Protein AF-A0A2G5RE80-F1 (afdb_monomer)

Structure (mmCIF, N/CA/C/O backbone):
data_AF-A0A2G5RE80-F1
#
_entry.id   AF-A0A2G5RE80-F1
#
loop_
_atom_site.group_PDB
_atom_site.id
_atom_site.type_symbol
_atom_site.label_atom_id
_atom_site.label_alt_id
_atom_site.label_comp_id
_atom_site.label_asym_id
_atom_site.label_entity_id
_atom_site.label_seq_id
_atom_site.pdbx_PDB_ins_code
_atom_site.Cartn_x
_atom_site.Cartn_y
_atom_site.Cartn_z
_atom_site.occupancy
_atom_site.B_iso_or_equiv
_atom_site.auth_seq_id
_atom_site.auth_comp_id
_atom_site.auth_asym_id
_atom_site.auth_atom_id
_atom_site.pdbx_PDB_model_num
ATOM 1 N N . MET A 1 1 ? 31.942 -11.772 31.896 1.00 40.88 1 MET A N 1
ATOM 2 C CA . MET A 1 1 ? 31.565 -10.792 30.851 1.00 40.88 1 MET A CA 1
ATOM 3 C C . MET A 1 1 ? 30.180 -11.146 30.326 1.00 40.88 1 MET A C 1
ATOM 5 O O . MET A 1 1 ? 30.061 -12.122 29.598 1.00 40.88 1 MET A O 1
ATOM 9 N N . LEU A 1 2 ? 29.129 -10.418 30.718 1.00 42.09 2 LEU A N 1
ATOM 10 C CA . LEU A 1 2 ? 27.809 -10.586 30.101 1.00 42.09 2 LEU A CA 1
ATOM 11 C C . LEU A 1 2 ? 27.780 -9.813 28.778 1.00 42.09 2 LEU A C 1
ATOM 13 O O . LEU A 1 2 ? 27.927 -8.591 28.770 1.00 42.09 2 LEU A O 1
ATOM 17 N N . LYS A 1 3 ? 27.596 -10.525 27.661 1.00 44.00 3 LYS A N 1
ATOM 18 C CA . LYS A 1 3 ? 27.291 -9.913 26.366 1.00 44.00 3 LYS A CA 1
ATOM 19 C C . LYS A 1 3 ? 25.875 -9.350 26.448 1.00 44.00 3 LYS A C 1
ATOM 21 O O . LYS A 1 3 ? 24.900 -10.093 26.441 1.00 44.00 3 LYS A O 1
ATOM 26 N N . LYS A 1 4 ? 25.776 -8.031 26.584 1.00 46.28 4 LYS A N 1
ATOM 27 C CA . LYS A 1 4 ? 24.521 -7.291 26.493 1.00 46.28 4 LYS A CA 1
ATOM 28 C C . LYS A 1 4 ? 24.084 -7.372 25.029 1.00 46.28 4 LYS A C 1
ATOM 30 O O . LYS A 1 4 ? 24.586 -6.618 24.200 1.00 46.28 4 LYS A O 1
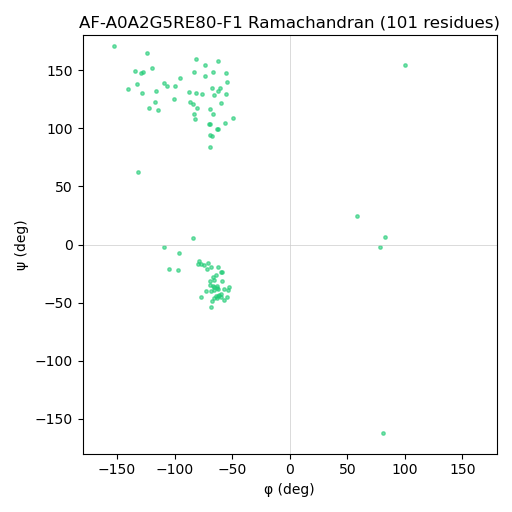ATOM 35 N N . THR A 1 5 ? 23.233 -8.337 24.688 1.00 49.66 5 THR A N 1
ATOM 36 C CA . THR A 1 5 ? 22.581 -8.369 23.377 1.00 49.66 5 THR A CA 1
ATOM 37 C C . THR A 1 5 ? 21.712 -7.125 23.308 1.00 49.66 5 THR A C 1
ATOM 39 O O . THR A 1 5 ? 20.638 -7.071 23.905 1.00 49.66 5 THR A O 1
ATOM 42 N N . ILE A 1 6 ? 22.213 -6.087 22.641 1.00 52.56 6 ILE A N 1
ATOM 43 C CA . ILE A 1 6 ? 21.379 -4.980 22.205 1.00 52.56 6 ILE A CA 1
ATOM 44 C C . ILE A 1 6 ? 20.477 -5.602 21.148 1.00 52.56 6 ILE A C 1
ATOM 46 O O . ILE A 1 6 ? 20.862 -5.750 19.992 1.00 52.56 6 ILE A O 1
ATOM 50 N N . VAL A 1 7 ? 19.297 -6.055 21.568 1.00 48.34 7 VAL A N 1
ATOM 51 C CA . VAL A 1 7 ? 18.196 -6.272 20.638 1.00 48.34 7 VAL A CA 1
ATOM 52 C C . VAL A 1 7 ? 17.797 -4.872 20.202 1.00 48.34 7 VAL A C 1
ATOM 54 O O . VAL A 1 7 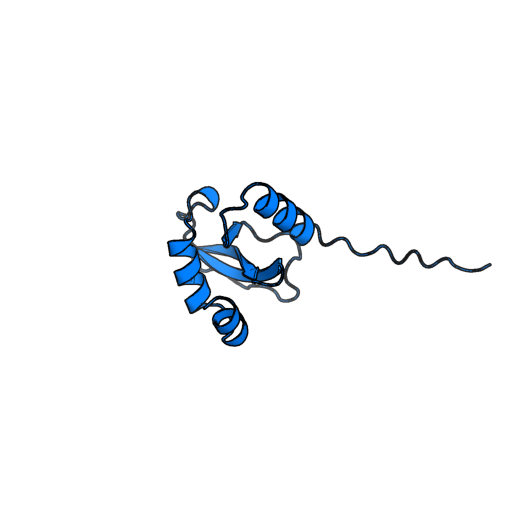? 16.940 -4.231 20.808 1.00 48.34 7 VAL A O 1
ATOM 57 N N . SER A 1 8 ? 18.514 -4.347 19.211 1.00 44.66 8 SER A N 1
ATOM 58 C CA . SER A 1 8 ? 18.093 -3.178 18.464 1.00 44.66 8 SER A CA 1
ATOM 59 C C . SER A 1 8 ? 16.727 -3.550 17.917 1.00 44.66 8 SER A C 1
ATOM 61 O O . SER A 1 8 ? 16.628 -4.403 17.036 1.00 44.66 8 SER A O 1
ATOM 63 N N . LYS A 1 9 ? 15.664 -3.006 18.517 1.00 51.00 9 LYS A N 1
ATOM 64 C CA . LYS A 1 9 ? 14.312 -3.080 17.970 1.00 51.00 9 LYS A CA 1
ATOM 65 C C . LYS A 1 9 ? 14.466 -2.641 16.519 1.00 51.00 9 LYS A C 1
ATOM 67 O O . LYS A 1 9 ? 14.848 -1.498 16.291 1.00 51.00 9 LYS A O 1
ATOM 72 N N . VAL A 1 10 ? 14.336 -3.568 15.570 1.00 55.97 10 VAL A N 1
ATOM 73 C CA . VAL A 1 10 ? 14.466 -3.249 14.149 1.00 55.97 10 VAL A CA 1
ATOM 74 C C . VAL A 1 10 ? 13.334 -2.277 13.868 1.00 55.97 10 VAL A C 1
ATOM 76 O O . VAL A 1 10 ? 12.169 -2.664 13.818 1.00 55.97 10 VAL A O 1
ATOM 79 N N . THR A 1 11 ? 13.659 -0.991 13.849 1.00 66.75 11 THR A N 1
ATOM 80 C CA . THR A 1 11 ? 12.704 0.060 13.539 1.00 66.75 11 THR A CA 1
ATOM 81 C C . THR A 1 11 ? 12.337 -0.151 12.082 1.00 66.75 11 THR A C 1
ATOM 83 O O . THR A 1 11 ? 13.210 -0.018 11.234 1.00 66.75 11 THR A O 1
ATOM 86 N N . ASP A 1 12 ? 11.094 -0.540 11.792 1.00 85.31 12 ASP A N 1
ATOM 87 C CA . ASP A 1 12 ? 10.564 -0.546 10.426 1.00 85.31 12 ASP A CA 1
ATOM 88 C C . ASP A 1 12 ? 10.404 0.927 9.998 1.00 85.31 12 ASP A C 1
ATOM 90 O O . ASP A 1 12 ? 9.475 1.598 10.467 1.00 85.31 12 ASP A O 1
ATOM 94 N N . PRO A 1 13 ? 11.305 1.473 9.156 1.00 88.50 13 PRO A N 1
ATOM 95 C CA . PRO A 1 13 ? 11.249 2.880 8.777 1.00 88.50 13 PRO A CA 1
ATOM 96 C C . PRO A 1 13 ? 9.998 3.186 7.945 1.00 88.50 13 PRO A C 1
ATOM 98 O O . PRO A 1 13 ? 9.475 4.297 8.020 1.00 88.50 13 PRO A O 1
ATOM 101 N N . ALA A 1 14 ? 9.463 2.204 7.210 1.00 92.31 14 ALA A N 1
ATOM 102 C CA . ALA A 1 14 ? 8.211 2.359 6.486 1.00 92.31 14 ALA A CA 1
ATOM 103 C C . ALA A 1 14 ? 7.024 2.450 7.460 1.00 92.31 14 ALA A C 1
ATOM 105 O O . ALA A 1 14 ? 6.101 3.225 7.227 1.00 92.31 14 ALA A O 1
ATOM 106 N N . ALA A 1 15 ? 7.045 1.735 8.594 1.00 92.44 15 ALA A N 1
ATOM 107 C CA . ALA A 1 15 ? 6.002 1.858 9.632 1.00 92.44 15 ALA A CA 1
ATOM 108 C C . ALA A 1 15 ? 5.985 3.222 10.288 1.00 92.44 15 ALA A C 1
ATOM 110 O O . ALA A 1 15 ? 4.908 3.752 10.571 1.00 92.44 15 ALA A O 1
ATOM 111 N N . GLU A 1 16 ? 7.161 3.778 10.523 1.00 92.94 16 GLU A N 1
ATOM 112 C CA . GLU A 1 16 ? 7.300 5.114 11.072 1.00 92.94 16 GLU A CA 1
ATOM 113 C C . GLU A 1 16 ? 6.816 6.166 10.066 1.00 92.94 16 GLU A C 1
ATOM 115 O O . GLU A 1 16 ? 5.945 6.973 10.387 1.00 92.94 16 GLU A O 1
ATOM 120 N N . ALA A 1 17 ? 7.271 6.078 8.812 1.00 93.94 17 ALA A N 1
ATOM 121 C CA . ALA A 1 17 ? 6.868 6.989 7.745 1.00 93.94 17 ALA A CA 1
ATOM 122 C C . ALA A 1 17 ? 5.367 6.915 7.424 1.00 93.94 17 ALA A C 1
ATOM 124 O O . ALA A 1 17 ? 4.742 7.936 7.139 1.00 93.94 17 ALA A O 1
ATOM 125 N N . ASP A 1 18 ? 4.767 5.724 7.460 1.00 95.44 18 ASP A N 1
ATOM 126 C CA . ASP A 1 18 ? 3.320 5.560 7.314 1.00 95.44 18 ASP A CA 1
ATOM 127 C C . ASP A 1 18 ? 2.576 6.175 8.497 1.00 95.44 18 ASP A C 1
ATOM 129 O O . ASP A 1 18 ? 1.501 6.733 8.310 1.00 95.44 18 ASP A O 1
ATOM 133 N N . ARG A 1 19 ? 3.134 6.095 9.713 1.00 94.94 19 ARG A N 1
ATOM 134 C CA . ARG A 1 19 ? 2.467 6.613 10.914 1.00 94.94 19 ARG A CA 1
ATOM 135 C C . ARG A 1 19 ? 2.416 8.129 10.846 1.00 94.94 19 ARG A C 1
ATOM 137 O O . ARG A 1 19 ? 1.331 8.695 10.885 1.00 94.94 19 ARG A O 1
ATOM 144 N N . ALA A 1 20 ? 3.580 8.744 10.650 1.00 95.44 20 ALA A N 1
ATOM 145 C CA . ALA A 1 20 ? 3.716 10.188 10.544 1.00 95.44 20 ALA A CA 1
ATOM 146 C C . ALA A 1 20 ? 2.845 10.766 9.416 1.00 95.44 20 ALA A C 1
ATOM 148 O O . ALA A 1 20 ? 2.244 11.824 9.576 1.00 95.44 20 ALA A O 1
ATOM 149 N N . TRP A 1 21 ? 2.729 10.061 8.283 1.00 95.50 21 TRP A N 1
ATOM 150 C CA . TRP A 1 21 ? 1.883 10.521 7.184 1.00 95.50 21 TRP A CA 1
ATOM 151 C C . TRP A 1 21 ? 0.394 10.527 7.553 1.00 95.50 21 TRP A C 1
ATOM 153 O O . TRP A 1 21 ? -0.264 11.532 7.306 1.00 95.50 21 TRP A O 1
ATOM 163 N N . PHE A 1 22 ? -0.137 9.463 8.169 1.00 94.88 22 PHE A N 1
ATOM 164 C CA . PHE A 1 22 ? -1.547 9.434 8.593 1.00 94.88 22 PHE A CA 1
ATOM 165 C C . PHE A 1 22 ? -1.835 10.386 9.760 1.00 94.88 22 PHE A C 1
ATOM 167 O O . PHE A 1 22 ? -2.921 10.950 9.818 1.00 94.88 22 PHE A O 1
ATOM 174 N N . GLU A 1 23 ? -0.873 10.621 10.655 1.00 94.81 23 GLU A N 1
ATOM 175 C CA . GLU A 1 23 ? -0.993 11.652 11.697 1.00 94.81 23 GLU A CA 1
ATOM 176 C C . GLU A 1 23 ? -1.126 13.060 11.089 1.00 94.81 23 GLU A C 1
ATOM 178 O O . GLU A 1 23 ? -1.920 13.865 11.570 1.00 94.81 23 GLU A O 1
ATOM 183 N N . ALA A 1 24 ? -0.402 13.343 10.000 1.00 95.94 24 ALA A N 1
ATOM 184 C CA . ALA A 1 24 ? -0.499 14.607 9.269 1.00 95.94 24 ALA A CA 1
ATOM 185 C C . ALA A 1 24 ? -1.750 14.719 8.371 1.00 95.94 24 ALA A C 1
ATOM 187 O O . ALA A 1 24 ? -2.102 15.825 7.967 1.00 95.94 24 ALA A O 1
ATOM 188 N N . HIS A 1 25 ? -2.414 13.600 8.065 1.00 94.06 25 HIS A N 1
ATOM 189 C CA . HIS A 1 25 ? -3.585 13.523 7.185 1.00 94.06 25 HIS A CA 1
ATOM 190 C C . HIS A 1 25 ? -4.698 12.701 7.852 1.00 94.06 25 HIS A C 1
ATOM 192 O O . HIS A 1 25 ? -5.071 11.623 7.382 1.00 94.06 25 HIS A O 1
ATOM 198 N N . ALA A 1 26 ? -5.195 13.182 8.994 1.00 91.44 26 ALA A N 1
ATOM 199 C CA . ALA A 1 26 ? -6.089 12.430 9.878 1.00 91.44 26 ALA A CA 1
ATOM 200 C C . ALA A 1 26 ? -7.439 12.041 9.238 1.00 91.44 26 ALA A C 1
ATOM 202 O O . ALA A 1 26 ? -8.110 11.122 9.710 1.00 91.44 26 ALA A O 1
ATOM 203 N N . GLU A 1 27 ? -7.848 12.715 8.163 1.00 91.50 27 GLU A N 1
ATOM 204 C CA . GLU A 1 27 ? -9.041 12.388 7.382 1.00 91.50 27 GLU A CA 1
ATOM 205 C C . GLU A 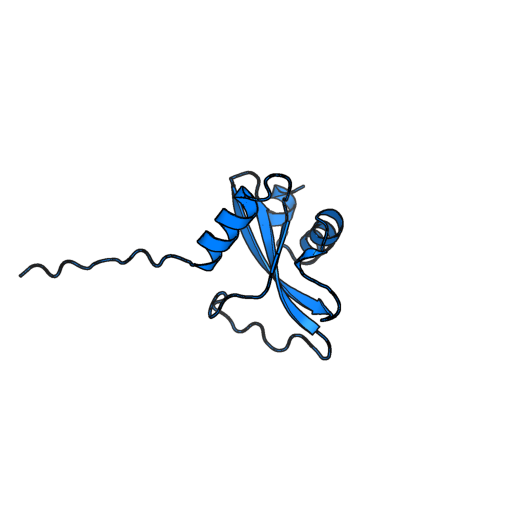1 27 ? -8.842 11.210 6.416 1.00 91.50 27 GLU A C 1
ATOM 207 O O . GLU A 1 27 ? -9.817 10.668 5.892 1.00 91.50 27 GLU A O 1
ATOM 212 N N . ARG A 1 28 ? -7.591 10.810 6.164 1.00 93.50 28 ARG A N 1
ATOM 213 C CA . ARG A 1 28 ? -7.241 9.771 5.194 1.00 93.50 28 ARG A CA 1
ATOM 214 C C . ARG A 1 28 ? -7.273 8.390 5.843 1.00 93.50 28 ARG A C 1
ATOM 216 O O . ARG A 1 28 ? -6.664 8.140 6.879 1.00 93.50 28 ARG A O 1
ATOM 223 N N . ARG A 1 29 ? -7.942 7.449 5.181 1.00 94.38 29 ARG A N 1
ATOM 224 C CA . ARG A 1 29 ? -7.945 6.011 5.494 1.00 94.38 29 ARG A CA 1
ATOM 225 C C . ARG A 1 29 ? -6.959 5.229 4.638 1.00 94.38 29 ARG A C 1
ATOM 227 O O . ARG A 1 29 ? -6.541 4.141 5.038 1.00 94.38 29 ARG A O 1
ATOM 234 N N . PHE A 1 30 ? -6.584 5.783 3.486 1.00 95.69 30 PHE A N 1
ATOM 235 C CA . PHE A 1 30 ? -5.682 5.151 2.535 1.00 95.69 30 PHE A CA 1
ATOM 236 C C . PHE A 1 30 ? -4.537 6.078 2.131 1.00 95.69 30 PHE A C 1
ATOM 238 O O . PHE A 1 30 ? -4.703 7.292 2.002 1.00 95.69 30 PHE A O 1
ATOM 245 N N . ARG A 1 31 ? -3.383 5.470 1.864 1.00 95.31 31 ARG A N 1
ATOM 246 C CA . ARG A 1 31 ? -2.201 6.111 1.290 1.00 95.31 31 ARG A CA 1
ATOM 247 C C . ARG A 1 31 ? -1.675 5.241 0.158 1.00 95.31 31 ARG A C 1
ATOM 249 O O . ARG A 1 31 ? -1.583 4.026 0.316 1.00 95.31 31 ARG A O 1
ATOM 256 N N . LEU A 1 32 ? -1.285 5.863 -0.947 1.00 95.81 32 LEU A N 1
ATOM 257 C CA . LEU A 1 32 ? -0.495 5.215 -1.989 1.00 95.81 32 LEU A CA 1
ATOM 258 C C . LEU A 1 32 ? 0.933 5.756 -1.927 1.00 95.81 32 LEU A C 1
ATOM 260 O O . LEU A 1 32 ? 1.127 6.958 -1.751 1.00 95.81 32 LEU A O 1
ATOM 264 N N . ARG A 1 33 ? 1.934 4.883 -2.028 1.00 95.38 33 ARG A N 1
ATOM 265 C CA . ARG A 1 33 ? 3.344 5.290 -2.067 1.00 95.38 33 ARG A CA 1
ATOM 266 C C . ARG A 1 33 ? 4.209 4.286 -2.809 1.00 95.38 33 ARG A C 1
ATOM 268 O O . ARG A 1 33 ? 3.776 3.173 -3.092 1.00 95.38 33 ARG A O 1
ATOM 275 N N . ASP A 1 34 ? 5.453 4.665 -3.056 1.00 94.19 34 ASP A N 1
ATOM 276 C CA . ASP A 1 34 ? 6.469 3.725 -3.510 1.00 94.19 34 ASP A CA 1
ATOM 277 C C . ASP A 1 34 ? 6.818 2.686 -2.429 1.00 94.19 34 ASP A C 1
ATOM 279 O O . ASP A 1 34 ? 6.750 2.996 -1.227 1.00 94.19 34 ASP A O 1
ATOM 283 N N . PRO A 1 35 ? 7.190 1.456 -2.832 1.00 93.50 35 PRO A N 1
ATOM 284 C CA . PRO A 1 35 ? 7.757 0.470 -1.926 1.00 93.50 35 PRO A CA 1
ATOM 285 C C . PRO A 1 35 ? 9.057 0.984 -1.309 1.00 93.50 35 PRO A C 1
ATOM 287 O O . PRO A 1 35 ? 9.929 1.510 -2.003 1.00 93.50 35 PRO A O 1
ATOM 290 N N . ALA A 1 36 ? 9.211 0.805 -0.002 1.00 92.44 36 ALA A N 1
ATOM 291 C CA . ALA A 1 36 ? 10.482 1.033 0.660 1.00 92.44 36 ALA A CA 1
ATOM 292 C C . ALA A 1 36 ? 11.468 -0.108 0.326 1.00 92.44 36 ALA A C 1
ATOM 294 O O . ALA A 1 36 ? 11.050 -1.235 0.030 1.00 92.44 36 ALA A O 1
ATOM 295 N N . PRO A 1 37 ? 12.789 0.142 0.392 1.00 87.81 37 PRO A N 1
ATOM 296 C CA . PRO A 1 37 ? 13.781 -0.910 0.201 1.00 87.81 37 PRO A CA 1
ATOM 297 C C . PRO A 1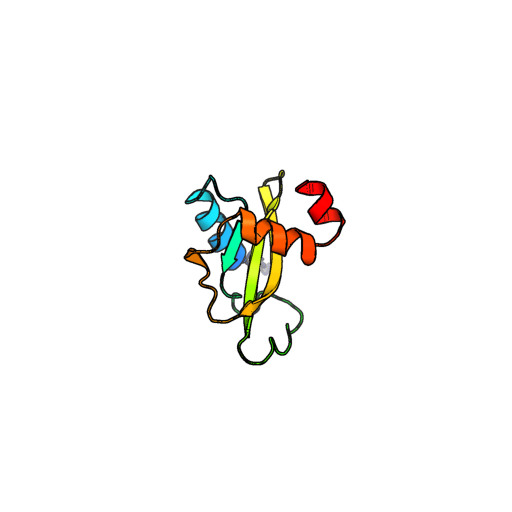 37 ? 13.547 -2.080 1.162 1.00 87.81 37 PRO A C 1
ATOM 299 O O . PRO A 1 37 ? 13.433 -1.871 2.369 1.00 87.81 37 PRO A O 1
ATOM 302 N N . LEU A 1 38 ? 13.511 -3.304 0.624 1.00 86.19 38 LEU A N 1
ATOM 303 C CA . LEU A 1 38 ? 13.334 -4.550 1.388 1.00 86.19 38 LEU A CA 1
ATOM 304 C C . LEU A 1 38 ? 12.038 -4.605 2.224 1.00 86.19 38 LEU A C 1
ATOM 306 O O . LEU A 1 38 ? 11.972 -5.330 3.214 1.00 86.19 38 LEU A O 1
ATOM 310 N N . GLU A 1 39 ? 11.007 -3.849 1.835 1.00 90.12 39 GLU A N 1
ATOM 311 C CA . GLU A 1 39 ? 9.727 -3.812 2.553 1.00 90.12 39 GLU A CA 1
ATOM 312 C C . GLU A 1 39 ? 8.997 -5.161 2.553 1.00 90.12 39 GLU A C 1
ATOM 314 O O . GLU A 1 39 ? 8.362 -5.529 3.542 1.00 90.12 39 GLU A O 1
ATOM 319 N N . PHE A 1 40 ? 9.099 -5.908 1.453 1.00 88.94 40 PHE A N 1
ATOM 320 C CA . PHE A 1 40 ? 8.479 -7.218 1.296 1.00 88.94 40 PHE A CA 1
ATOM 321 C C . PHE A 1 40 ? 9.543 -8.312 1.314 1.00 88.94 40 PHE A C 1
ATOM 323 O O . PHE A 1 40 ? 10.620 -8.164 0.737 1.00 88.94 40 PHE A O 1
ATOM 330 N N . LYS A 1 41 ? 9.227 -9.416 1.998 1.00 86.19 41 LYS A N 1
ATOM 331 C CA . LYS A 1 41 ? 10.122 -10.572 2.132 1.00 86.19 41 LYS A CA 1
ATOM 332 C C . LYS A 1 41 ? 10.305 -11.304 0.803 1.00 86.19 41 LYS A C 1
ATOM 334 O O . LYS A 1 41 ? 11.408 -11.749 0.498 1.00 86.19 41 LYS A O 1
ATOM 339 N N . ASP A 1 42 ? 9.219 -11.432 0.051 1.00 86.88 42 ASP A N 1
ATOM 340 C CA . ASP A 1 42 ? 9.199 -12.091 -1.246 1.00 86.88 42 ASP A CA 1
ATOM 341 C C . ASP A 1 42 ? 9.357 -11.053 -2.365 1.00 86.88 42 ASP A C 1
ATOM 343 O O . ASP A 1 42 ? 8.836 -9.936 -2.250 1.00 86.88 42 ASP A O 1
ATOM 347 N N . PRO A 1 43 ? 10.078 -11.388 -3.450 1.00 85.69 43 PRO A N 1
ATOM 348 C CA . PRO A 1 43 ? 10.183 -10.502 -4.597 1.00 85.69 43 PRO A CA 1
ATOM 349 C C . PRO A 1 43 ? 8.796 -10.283 -5.208 1.00 85.69 43 PRO A C 1
ATOM 351 O O . PRO A 1 43 ? 8.068 -11.237 -5.470 1.00 85.69 43 PRO A O 1
ATOM 354 N N . LEU A 1 44 ? 8.454 -9.022 -5.480 1.00 88.75 44 LEU A N 1
ATOM 355 C CA . LEU A 1 44 ? 7.166 -8.668 -6.088 1.00 88.75 44 LEU A CA 1
ATOM 356 C C . LEU A 1 44 ? 7.051 -9.139 -7.549 1.00 88.75 44 LEU A C 1
ATOM 358 O O . LEU A 1 44 ? 5.948 -9.282 -8.061 1.00 88.75 44 LEU A O 1
ATOM 362 N N . GLY A 1 45 ? 8.179 -9.420 -8.209 1.00 91.12 45 GLY A N 1
ATOM 363 C CA . GLY A 1 45 ? 8.222 -9.789 -9.624 1.00 91.12 45 GLY A CA 1
ATOM 364 C C . GLY A 1 45 ? 8.147 -8.576 -10.552 1.00 91.12 45 GLY A C 1
ATOM 365 O O . GLY A 1 45 ? 8.421 -7.446 -10.140 1.00 91.12 45 GLY A O 1
ATOM 366 N N . ASP A 1 46 ? 7.806 -8.820 -11.816 1.00 92.06 46 ASP A N 1
ATOM 367 C CA . ASP A 1 46 ? 7.655 -7.773 -12.827 1.00 92.06 46 ASP A CA 1
ATOM 368 C C . ASP A 1 46 ? 6.268 -7.105 -12.719 1.00 92.06 46 ASP A C 1
ATOM 370 O O . ASP A 1 46 ? 5.264 -7.820 -12.636 1.00 92.06 46 ASP A O 1
ATOM 374 N N . PRO A 1 47 ? 6.180 -5.762 -12.676 1.00 92.69 47 PRO A N 1
ATOM 375 C CA . PRO A 1 47 ? 4.897 -5.067 -12.587 1.00 92.69 47 PRO A CA 1
ATOM 376 C C . PRO A 1 47 ? 4.106 -5.057 -13.909 1.00 92.69 47 PRO A C 1
ATOM 378 O O . PRO A 1 47 ? 2.897 -4.818 -13.868 1.00 92.69 47 PRO A O 1
ATOM 381 N N . GLY A 1 48 ? 4.746 -5.317 -15.052 1.00 94.19 48 GLY A N 1
ATOM 382 C CA . GLY A 1 48 ? 4.200 -5.194 -16.403 1.00 94.19 48 GLY A CA 1
ATOM 383 C C . GLY A 1 48 ? 4.618 -3.903 -17.119 1.00 94.19 48 GLY A C 1
ATOM 384 O O . GLY A 1 48 ? 4.889 -2.876 -16.491 1.00 94.19 48 GLY A O 1
ATOM 385 N N . ASP A 1 49 ? 4.630 -3.939 -18.455 1.00 94.56 49 ASP A N 1
ATOM 386 C CA . ASP A 1 49 ? 5.002 -2.796 -19.300 1.00 94.56 49 ASP A CA 1
ATOM 387 C C . ASP A 1 49 ? 4.088 -1.582 -19.068 1.00 94.56 49 ASP A C 1
ATOM 389 O O . ASP A 1 49 ? 2.875 -1.651 -19.266 1.00 94.56 49 ASP A O 1
ATOM 393 N N . GLY A 1 50 ? 4.679 -0.448 -18.677 1.00 93.56 50 GLY A N 1
ATOM 394 C CA . GLY A 1 50 ? 3.948 0.784 -18.347 1.00 93.56 50 GLY A CA 1
ATOM 395 C C . GLY A 1 50 ? 3.377 0.828 -16.922 1.00 93.56 50 GLY A C 1
ATOM 396 O O . GLY A 1 50 ? 2.659 1.772 -16.579 1.00 93.56 50 GLY A O 1
ATOM 397 N N . PHE A 1 51 ? 3.703 -0.159 -16.082 1.00 95.56 51 PHE A N 1
ATOM 398 C CA . PHE A 1 51 ? 3.248 -0.254 -14.698 1.00 95.56 51 PHE A CA 1
ATOM 399 C C . PHE A 1 51 ? 4.413 -0.260 -13.703 1.00 95.56 51 PHE A C 1
ATOM 401 O O . PHE A 1 51 ? 5.543 -0.64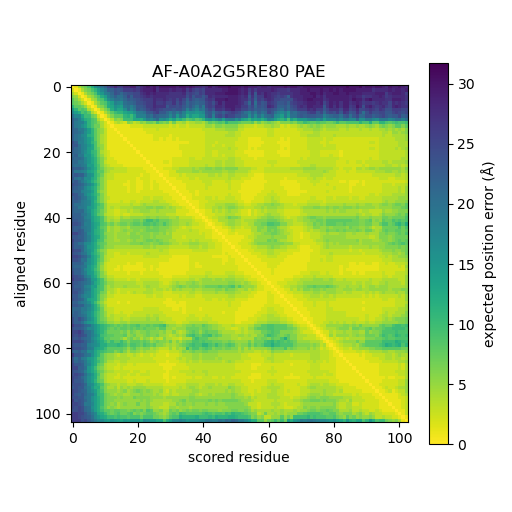7 -13.996 1.00 95.56 51 PHE A O 1
ATOM 408 N N . SER A 1 52 ? 4.152 0.220 -12.489 1.00 94.06 52 SER A N 1
ATOM 409 C CA . SER A 1 52 ? 5.096 0.215 -11.364 1.00 94.06 52 SER A CA 1
ATOM 410 C C . SER A 1 52 ? 4.460 -0.423 -10.145 1.00 94.06 52 SER A C 1
ATOM 412 O O . SER A 1 52 ? 3.265 -0.243 -9.898 1.00 94.06 52 SER A O 1
ATOM 414 N N . TRP A 1 53 ? 5.287 -1.076 -9.332 1.00 95.19 53 TRP A N 1
ATOM 415 C CA . TRP A 1 53 ? 4.888 -1.458 -7.987 1.00 95.19 53 TRP A CA 1
ATOM 416 C C . TRP A 1 53 ? 4.662 -0.225 -7.122 1.00 95.19 53 TRP A C 1
ATOM 418 O O . TRP A 1 53 ? 5.535 0.630 -6.994 1.00 95.19 53 TRP A O 1
ATOM 428 N N . ARG A 1 54 ? 3.498 -0.180 -6.484 1.00 95.62 54 ARG A N 1
ATOM 429 C CA . ARG A 1 54 ? 3.136 0.756 -5.423 1.00 95.62 54 ARG A CA 1
ATOM 430 C C . ARG A 1 54 ? 2.697 -0.030 -4.197 1.00 95.62 54 ARG A C 1
ATOM 432 O O . ARG A 1 54 ? 2.401 -1.222 -4.270 1.00 95.62 54 ARG A O 1
ATOM 439 N N . VAL A 1 55 ? 2.629 0.651 -3.065 1.00 96.19 55 VAL A N 1
ATOM 440 C CA . VAL A 1 55 ? 2.093 0.115 -1.818 1.00 96.19 55 VAL A CA 1
ATOM 441 C C . VAL A 1 55 ? 0.835 0.882 -1.465 1.00 96.19 55 VAL A C 1
ATOM 443 O O . VAL A 1 55 ? 0.883 2.084 -1.191 1.00 96.19 55 VAL A O 1
ATOM 446 N N . LEU A 1 56 ? -0.287 0.168 -1.458 1.00 96.69 56 LEU A N 1
ATOM 447 C CA . LEU A 1 56 ? -1.530 0.640 -0.876 1.00 96.69 56 LEU A CA 1
ATOM 448 C C . LEU A 1 56 ? -1.489 0.368 0.627 1.00 96.69 56 LEU A C 1
ATOM 450 O O . LEU A 1 56 ? -1.502 -0.785 1.063 1.00 96.69 56 LEU A O 1
ATOM 454 N N . VAL A 1 57 ? -1.435 1.434 1.418 1.00 96.69 57 VAL A N 1
ATOM 455 C CA . VAL A 1 57 ? -1.493 1.363 2.877 1.00 96.69 57 VAL A CA 1
ATOM 456 C C . VAL A 1 57 ? -2.904 1.717 3.327 1.00 96.69 57 VAL A C 1
ATOM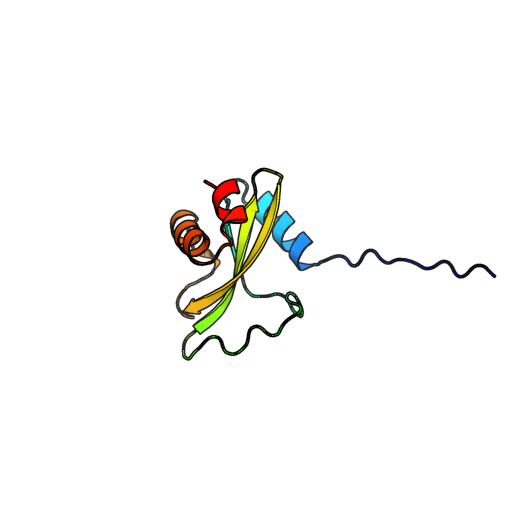 458 O O . VAL A 1 57 ? -3.408 2.787 2.989 1.00 96.69 57 VAL A O 1
ATOM 461 N N . ALA A 1 58 ? -3.531 0.832 4.098 1.00 96.44 58 ALA A N 1
ATOM 462 C CA . ALA A 1 58 ?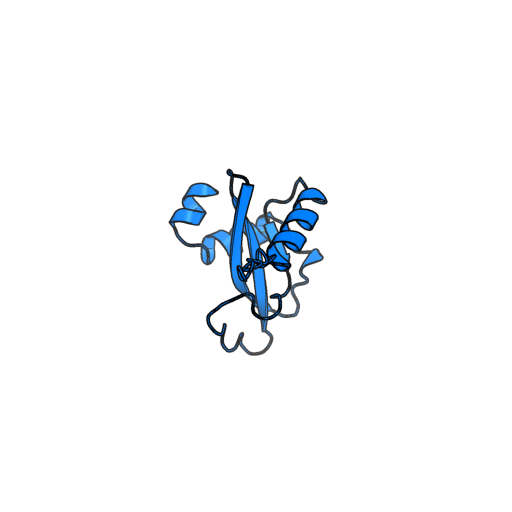 -4.862 1.028 4.664 1.00 96.44 58 ALA A CA 1
ATOM 463 C C . ALA A 1 58 ? -4.792 1.065 6.193 1.00 96.44 58 ALA A C 1
ATOM 465 O O . ALA A 1 58 ? -4.182 0.182 6.803 1.00 96.44 58 ALA A O 1
ATOM 466 N N . VAL A 1 59 ? -5.428 2.059 6.815 1.00 94.69 59 VAL A N 1
ATOM 467 C CA . VAL A 1 59 ? -5.593 2.121 8.275 1.00 94.69 59 VAL A CA 1
ATOM 468 C C . VAL A 1 59 ? -6.809 1.295 8.679 1.00 94.69 59 VAL A C 1
ATOM 470 O O . VAL A 1 59 ? -7.929 1.572 8.255 1.00 94.69 59 VAL A O 1
ATOM 473 N N . LEU A 1 60 ? -6.588 0.295 9.523 1.00 90.06 60 LEU A N 1
ATOM 474 C CA . LEU A 1 60 ? -7.625 -0.544 10.111 1.00 90.06 60 LEU A CA 1
ATOM 475 C C . LEU A 1 60 ? -8.272 0.159 11.324 1.00 90.06 60 LEU A C 1
ATOM 477 O O . LEU A 1 60 ? -7.664 1.058 11.911 1.00 90.06 60 LEU A O 1
ATOM 481 N N . PRO A 1 61 ? -9.489 -0.239 11.750 1.00 86.75 61 PRO A N 1
ATOM 482 C CA . PRO A 1 61 ? -10.177 0.410 12.873 1.00 86.75 61 PRO A CA 1
ATOM 483 C C . PRO A 1 61 ? -9.435 0.367 14.215 1.00 86.75 61 PRO A C 1
ATOM 485 O O . PRO A 1 61 ? -9.678 1.212 15.068 1.00 86.75 61 PRO A O 1
ATOM 488 N N . ASP A 1 62 ? -8.535 -0.599 14.407 1.00 86.81 62 ASP A N 1
ATOM 489 C CA . ASP A 1 62 ? -7.703 -0.742 15.608 1.00 86.81 62 ASP A CA 1
ATOM 490 C C . ASP A 1 62 ? -6.426 0.122 15.572 1.00 86.81 62 ASP A C 1
ATOM 492 O O . ASP A 1 62 ? -5.575 0.008 16.452 1.00 86.81 62 ASP A O 1
ATOM 496 N N . GLY A 1 63 ? -6.263 0.968 14.548 1.00 85.62 63 GLY A N 1
ATOM 497 C CA . GLY A 1 63 ? -5.050 1.757 14.315 1.00 85.62 63 GLY A CA 1
ATOM 498 C C . GLY A 1 63 ? -3.901 0.952 13.696 1.00 85.62 63 GLY A C 1
ATOM 499 O O . GLY A 1 63 ? -2.843 1.512 13.381 1.00 85.62 63 GLY A O 1
ATOM 500 N N . GLY A 1 64 ? -4.102 -0.352 13.480 1.00 90.38 64 GLY A N 1
ATOM 501 C CA . GLY A 1 64 ? -3.226 -1.181 12.670 1.00 90.38 64 GLY A CA 1
ATOM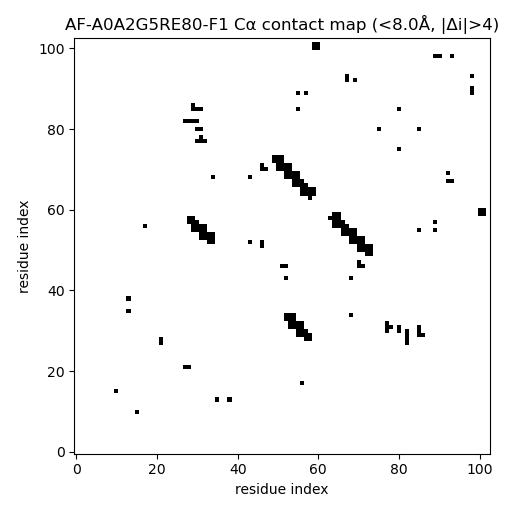 502 C C . GLY A 1 64 ? -3.193 -0.693 11.225 1.00 90.38 64 GLY A C 1
ATOM 503 O O . GLY A 1 64 ? -4.093 0.000 10.753 1.00 90.38 64 GLY A O 1
ATOM 504 N N . ARG A 1 65 ? -2.132 -1.043 10.499 1.00 93.88 65 ARG A N 1
ATOM 505 C CA . ARG A 1 65 ? -1.985 -0.689 9.084 1.00 93.88 65 ARG A CA 1
ATOM 506 C C . ARG A 1 65 ? -1.671 -1.926 8.272 1.00 93.88 65 ARG A C 1
ATOM 508 O O . ARG A 1 65 ? -0.768 -2.681 8.622 1.00 93.88 65 ARG A O 1
ATOM 515 N N . LEU A 1 66 ? -2.416 -2.107 7.191 1.00 94.75 66 LEU A N 1
ATOM 516 C CA . LEU A 1 66 ? -2.172 -3.148 6.206 1.00 94.75 66 LEU A CA 1
ATOM 517 C C . LEU A 1 66 ? -1.443 -2.541 5.011 1.00 94.75 66 LEU A C 1
ATOM 519 O O . LEU A 1 66 ? -1.815 -1.463 4.555 1.00 94.75 66 LEU A O 1
ATOM 523 N N . ARG A 1 67 ? -0.424 -3.238 4.505 1.00 95.56 67 ARG A N 1
ATOM 524 C CA . ARG A 1 67 ? 0.338 -2.837 3.321 1.00 95.56 67 ARG A CA 1
ATOM 525 C C . ARG A 1 67 ? 0.166 -3.874 2.233 1.00 95.56 67 ARG A C 1
ATOM 527 O O . ARG A 1 67 ? 0.456 -5.047 2.454 1.00 95.56 67 ARG A O 1
ATOM 534 N N . LEU A 1 68 ? -0.318 -3.432 1.083 1.00 95.19 68 LEU A N 1
ATOM 535 C CA . LEU A 1 68 ? -0.633 -4.293 -0.045 1.00 95.19 68 LEU A CA 1
ATOM 536 C C . LEU A 1 68 ? 0.181 -3.824 -1.252 1.00 95.19 68 LEU A C 1
ATOM 538 O O . LEU A 1 68 ? 0.004 -2.677 -1.676 1.00 95.19 68 LEU A O 1
ATOM 542 N N . PRO A 1 69 ? 1.080 -4.658 -1.800 1.00 95.31 69 PRO A N 1
ATOM 543 C CA . PRO A 1 69 ? 1.723 -4.341 -3.062 1.00 95.31 69 PRO A CA 1
ATOM 544 C C . PRO A 1 69 ? 0.678 -4.379 -4.180 1.00 95.31 69 PRO A C 1
ATOM 546 O O . PRO A 1 69 ? -0.148 -5.289 -4.249 1.00 95.31 69 PRO A O 1
ATOM 549 N N . VAL A 1 70 ? 0.705 -3.379 -5.052 1.00 94.75 70 VAL A N 1
ATOM 550 C CA . VAL A 1 70 ? -0.216 -3.254 -6.182 1.00 94.75 70 VAL A CA 1
ATOM 551 C C . VAL A 1 70 ? 0.541 -2.733 -7.395 1.00 94.75 70 VAL A C 1
ATOM 553 O O . VAL A 1 70 ? 1.329 -1.794 -7.281 1.00 94.75 70 VAL A O 1
ATOM 556 N N . SER A 1 71 ? 0.325 -3.352 -8.553 1.00 94.81 71 SER A N 1
ATOM 557 C CA . SER A 1 71 ? 0.858 -2.854 -9.820 1.00 94.81 71 SER A CA 1
ATOM 558 C C . SER A 1 71 ? -0.115 -1.830 -10.406 1.00 94.81 71 SER A C 1
ATOM 560 O O . SER A 1 71 ? -1.297 -2.129 -10.581 1.00 94.81 71 SER A O 1
ATOM 562 N N . LEU A 1 72 ? 0.360 -0.607 -10.653 1.00 93.00 72 LEU A N 1
ATOM 563 C CA . LEU A 1 72 ? -0.442 0.510 -11.164 1.00 93.00 72 LEU A CA 1
ATOM 564 C C . LEU A 1 72 ? 0.292 1.230 -12.297 1.00 93.00 72 LEU A C 1
ATOM 566 O O . LEU A 1 72 ? 1.523 1.296 -12.292 1.00 93.00 72 LEU A O 1
ATOM 570 N N . SER A 1 73 ? -0.475 1.789 -13.241 1.00 91.06 73 SER A N 1
ATOM 571 C CA . SER A 1 73 ? 0.063 2.592 -14.349 1.00 91.06 73 SER A CA 1
ATOM 572 C C . SER A 1 73 ? 0.938 3.731 -13.820 1.00 91.06 73 SER A C 1
ATOM 574 O O . SER A 1 73 ? 0.585 4.382 -12.832 1.00 91.06 73 SER A O 1
ATOM 576 N N . TRP A 1 74 ? 2.060 4.002 -14.494 1.00 86.00 74 TRP A N 1
ATOM 577 C CA . TRP A 1 74 ? 2.960 5.115 -14.158 1.00 86.00 74 TRP A CA 1
ATOM 578 C C . TRP A 1 74 ? 2.288 6.486 -14.213 1.00 86.00 74 TRP A C 1
ATOM 580 O O . TRP A 1 74 ? 2.727 7.408 -13.530 1.00 86.00 74 TRP A O 1
ATOM 590 N N . GLU A 1 75 ? 1.209 6.615 -14.982 1.00 85.06 75 GLU A N 1
ATOM 591 C CA . GLU A 1 75 ? 0.454 7.863 -15.106 1.00 85.06 75 GLU A CA 1
ATOM 592 C C . GLU A 1 75 ? -0.345 8.198 -13.836 1.00 85.06 75 GLU A C 1
ATOM 594 O O . GLU A 1 75 ? -0.770 9.340 -13.641 1.00 85.06 75 GLU A O 1
ATOM 599 N N . LEU A 1 76 ? -0.541 7.224 -12.938 1.00 83.06 76 LEU A N 1
ATOM 600 C CA . LEU A 1 76 ? -1.215 7.449 -11.669 1.00 83.06 76 LEU A CA 1
ATOM 601 C C . LEU A 1 76 ? -0.241 8.031 -10.633 1.00 83.06 76 LEU A C 1
ATOM 603 O O . LEU A 1 76 ? 0.614 7.334 -10.082 1.00 83.06 76 LEU A O 1
ATOM 607 N N . HIS A 1 77 ? -0.417 9.314 -10.313 1.00 82.56 77 HIS A N 1
ATOM 608 C CA . HIS A 1 77 ? 0.321 9.975 -9.238 1.00 82.56 77 HIS A CA 1
ATOM 609 C C . HIS A 1 77 ? -0.209 9.597 -7.847 1.00 82.56 77 HIS A C 1
ATOM 611 O O . HIS A 1 77 ? -1.398 9.749 -7.558 1.00 82.56 77 HIS A O 1
ATOM 617 N N . ASN A 1 78 ? 0.706 9.196 -6.958 1.00 83.62 78 ASN A N 1
ATOM 618 C CA . ASN A 1 78 ? 0.413 8.807 -5.574 1.00 83.62 78 ASN A CA 1
ATOM 619 C C . ASN A 1 78 ? -0.356 9.886 -4.797 1.00 83.62 78 ASN A C 1
ATOM 621 O O . ASN A 1 78 ? -1.350 9.582 -4.138 1.00 83.62 78 ASN A O 1
ATOM 625 N N . ASP A 1 79 ? 0.071 11.145 -4.916 1.00 79.75 79 ASP A N 1
ATOM 626 C CA . ASP A 1 79 ? -0.457 12.259 -4.117 1.00 79.75 79 ASP A CA 1
ATOM 627 C C . ASP A 1 79 ? -1.880 12.671 -4.518 1.00 79.75 79 ASP A C 1
ATOM 629 O O . ASP A 1 79 ? -2.613 13.274 -3.736 1.00 79.75 79 ASP A O 1
ATOM 633 N N . HIS A 1 80 ? -2.301 12.328 -5.737 1.00 80.25 80 HIS A N 1
ATOM 634 C CA . HIS A 1 80 ? -3.617 12.691 -6.266 1.00 80.25 80 HIS A CA 1
ATOM 635 C C . HIS A 1 80 ? -4.659 11.583 -6.083 1.00 80.25 80 HIS A C 1
ATOM 637 O O . HIS A 1 80 ? -5.850 11.799 -6.338 1.00 80.25 80 HIS A O 1
ATOM 643 N N . ALA A 1 81 ? -4.247 10.398 -5.626 1.00 84.06 81 ALA A N 1
ATOM 644 C CA . ALA A 1 81 ? -5.156 9.288 -5.413 1.00 84.06 81 ALA A CA 1
ATOM 645 C C . ALA A 1 81 ? -6.097 9.582 -4.233 1.00 84.06 81 ALA A C 1
ATOM 647 O O . ALA A 1 81 ? -5.677 9.732 -3.084 1.00 84.06 81 ALA A O 1
ATOM 648 N N . LYS A 1 82 ? -7.401 9.675 -4.516 1.00 88.56 82 LYS A N 1
ATOM 649 C CA . LYS A 1 82 ? -8.438 9.916 -3.499 1.00 88.56 82 LYS A CA 1
ATOM 650 C C . LYS A 1 82 ? -8.849 8.613 -2.822 1.00 88.56 82 LYS A C 1
ATOM 652 O O . LYS A 1 82 ? -8.931 7.579 -3.483 1.00 88.56 82 LYS A O 1
ATOM 657 N N . ASP A 1 83 ? -9.227 8.696 -1.550 1.00 91.00 83 ASP A N 1
ATOM 658 C CA . ASP A 1 83 ? -9.648 7.545 -0.741 1.00 91.00 83 ASP A CA 1
ATOM 659 C C . ASP A 1 83 ? -10.751 6.702 -1.385 1.00 91.00 83 ASP A C 1
ATOM 661 O O . ASP A 1 83 ? -10.696 5.482 -1.307 1.00 91.00 83 ASP A O 1
ATOM 665 N N . GLN A 1 84 ? -11.706 7.318 -2.089 1.00 91.12 84 GLN A N 1
ATOM 666 C CA . GLN A 1 84 ? -12.748 6.577 -2.806 1.00 91.12 84 GLN A CA 1
ATOM 667 C C . GLN A 1 84 ? -12.171 5.628 -3.873 1.00 91.12 84 GLN A C 1
ATOM 669 O O . GLN A 1 84 ? -12.606 4.486 -3.979 1.00 91.12 84 GLN A O 1
ATOM 674 N N . HIS A 1 85 ? -11.178 6.074 -4.647 1.00 90.69 85 HIS A N 1
ATOM 675 C CA . HIS A 1 85 ? -10.535 5.237 -5.665 1.00 90.69 85 HIS A CA 1
ATOM 676 C C . HIS A 1 85 ? -9.641 4.178 -5.018 1.00 90.69 85 HIS A C 1
ATOM 678 O O . HIS A 1 85 ? -9.641 3.020 -5.429 1.00 90.69 85 HIS A O 1
ATOM 684 N N . LEU A 1 86 ? -8.915 4.562 -3.966 1.00 93.62 86 LEU A N 1
ATOM 685 C CA . LEU A 1 86 ? -8.063 3.643 -3.215 1.00 93.62 86 LEU A CA 1
ATOM 686 C C . LEU A 1 86 ? -8.875 2.563 -2.492 1.00 93.62 86 LEU A C 1
ATOM 688 O O . LEU A 1 86 ? -8.407 1.434 -2.378 1.00 93.62 86 LEU A O 1
ATOM 692 N N . ARG A 1 87 ? -10.110 2.867 -2.079 1.00 94.62 87 ARG A N 1
ATOM 693 C CA . ARG A 1 87 ? -11.040 1.881 -1.531 1.00 94.62 87 ARG A CA 1
ATOM 694 C C . ARG A 1 87 ? -11.418 0.823 -2.563 1.00 94.62 87 ARG A C 1
ATOM 696 O O . ARG A 1 87 ? -11.382 -0.357 -2.246 1.00 94.62 87 ARG A O 1
ATOM 703 N N . ILE A 1 88 ? -11.718 1.229 -3.795 1.00 92.62 88 ILE A N 1
ATOM 704 C CA . ILE A 1 88 ? -12.038 0.283 -4.874 1.00 92.62 88 ILE A CA 1
ATOM 705 C C . ILE A 1 88 ? -10.855 -0.667 -5.111 1.00 92.62 88 ILE A C 1
ATOM 707 O O . ILE A 1 88 ? -11.049 -1.879 -5.175 1.00 92.62 88 ILE A O 1
ATOM 711 N N . LEU A 1 89 ? -9.629 -0.134 -5.171 1.00 93.00 89 LEU A N 1
ATOM 712 C CA . LEU A 1 89 ? -8.418 -0.955 -5.287 1.00 93.00 89 LEU A CA 1
ATOM 713 C C . LEU A 1 89 ? -8.252 -1.893 -4.085 1.00 93.00 89 LEU A C 1
ATOM 715 O O . LEU A 1 89 ? -7.964 -3.075 -4.259 1.00 93.00 89 LEU A O 1
ATOM 719 N N . PHE A 1 90 ? -8.477 -1.390 -2.870 1.00 94.50 90 PHE A N 1
ATOM 720 C CA . PHE A 1 90 ? -8.429 -2.193 -1.652 1.00 94.50 90 PHE A CA 1
ATOM 721 C C . PHE A 1 90 ? -9.411 -3.369 -1.709 1.00 94.50 90 PHE A C 1
ATOM 723 O O . PHE A 1 90 ? -9.022 -4.504 -1.449 1.00 94.50 90 PHE A O 1
ATOM 730 N N . ASP A 1 91 ? -10.660 -3.131 -2.105 1.00 93.62 91 ASP A N 1
ATOM 731 C CA . ASP A 1 91 ? -11.691 -4.170 -2.155 1.00 93.62 91 ASP A CA 1
ATOM 732 C C . ASP A 1 91 ? -11.369 -5.279 -3.181 1.00 93.62 91 ASP A C 1
ATOM 734 O O . ASP A 1 91 ? -11.781 -6.435 -3.005 1.00 93.62 91 ASP A O 1
ATOM 738 N N . GLN A 1 92 ? -10.583 -4.957 -4.214 1.00 91.56 92 GLN A N 1
ATOM 739 C CA . GLN A 1 92 ? -10.106 -5.908 -5.220 1.00 91.56 92 GLN A CA 1
ATOM 740 C C . GLN A 1 92 ? -8.956 -6.784 -4.712 1.00 91.56 92 GLN A C 1
ATOM 742 O O . GLN A 1 92 ? -8.977 -7.994 -4.932 1.00 91.56 92 GLN A O 1
ATOM 747 N N . ILE A 1 93 ? -7.965 -6.194 -4.037 1.00 91.25 93 ILE A N 1
ATOM 748 C CA . ILE A 1 93 ? -6.690 -6.877 -3.749 1.00 91.25 93 ILE A CA 1
ATOM 749 C C . ILE A 1 93 ? -6.552 -7.347 -2.297 1.00 91.25 93 ILE A C 1
ATOM 751 O O . ILE A 1 93 ? -5.731 -8.215 -2.004 1.00 91.25 93 ILE A O 1
ATOM 755 N N . ALA A 1 94 ? -7.317 -6.773 -1.366 1.00 91.19 94 ALA A N 1
ATOM 756 C CA . ALA A 1 94 ? -7.169 -7.085 0.046 1.00 91.19 94 ALA A CA 1
ATOM 757 C C . ALA A 1 94 ? -7.731 -8.481 0.383 1.00 91.19 94 ALA A C 1
ATOM 759 O O . ALA A 1 94 ? -8.775 -8.887 -0.151 1.00 91.19 94 ALA A O 1
ATOM 760 N N . PRO A 1 95 ? -7.099 -9.204 1.329 1.00 89.25 95 PRO A N 1
ATOM 761 C CA . PRO A 1 95 ? -7.642 -10.444 1.870 1.00 89.25 95 PRO A CA 1
ATOM 762 C C . PRO A 1 95 ? -9.058 -10.250 2.426 1.00 89.25 95 PRO A C 1
ATOM 764 O O . PRO A 1 95 ? -9.381 -9.193 2.970 1.00 89.25 95 PRO A O 1
ATOM 767 N N . ALA A 1 96 ? -9.900 -11.284 2.340 1.00 88.69 96 ALA A N 1
ATOM 768 C CA . ALA A 1 96 ? -11.298 -11.216 2.781 1.00 88.69 96 ALA A CA 1
ATOM 769 C C . ALA A 1 96 ? -11.453 -10.732 4.236 1.00 88.69 96 ALA A C 1
ATOM 771 O O . ALA A 1 96 ? -12.321 -9.910 4.519 1.00 88.69 96 ALA A O 1
ATOM 772 N N . GLU A 1 97 ? -10.567 -11.172 5.134 1.00 86.06 97 GLU A N 1
ATOM 773 C CA . GLU A 1 97 ? -10.555 -10.744 6.537 1.00 86.06 97 GLU A CA 1
ATOM 774 C C . GLU A 1 97 ? -10.309 -9.235 6.680 1.00 86.06 97 GLU A C 1
ATOM 776 O O . GLU A 1 97 ? -11.017 -8.551 7.416 1.00 86.06 97 GLU A O 1
ATOM 781 N N . ALA A 1 98 ? -9.351 -8.684 5.931 1.00 84.62 98 ALA A N 1
ATOM 782 C CA . ALA A 1 98 ? -9.055 -7.256 5.962 1.00 84.62 98 ALA A CA 1
ATOM 783 C C . ALA A 1 98 ? -10.221 -6.419 5.414 1.00 84.62 98 ALA A C 1
ATOM 785 O O . ALA A 1 98 ? -10.528 -5.360 5.962 1.00 84.62 98 ALA A O 1
ATOM 786 N N . LYS A 1 99 ? -10.909 -6.919 4.380 1.00 86.62 99 LYS A N 1
ATOM 787 C CA . LYS A 1 99 ? -12.114 -6.284 3.826 1.00 86.62 99 LYS A CA 1
ATOM 788 C C . LYS A 1 99 ? -13.248 -6.240 4.837 1.00 86.62 99 LYS A C 1
ATOM 790 O O . LYS A 1 99 ? -13.813 -5.171 5.049 1.00 86.62 99 LYS A O 1
ATOM 795 N N . ALA A 1 100 ? -13.514 -7.348 5.527 1.00 86.00 100 ALA A N 1
ATOM 796 C CA . ALA A 1 100 ? -14.548 -7.415 6.560 1.00 86.00 100 ALA A CA 1
ATOM 797 C C . ALA A 1 100 ? -14.312 -6.414 7.705 1.00 86.00 100 ALA A C 1
ATOM 799 O O . ALA A 1 100 ? -15.263 -5.891 8.275 1.00 86.00 100 ALA A O 1
ATOM 800 N N . ARG A 1 101 ? -13.048 -6.106 8.017 1.00 82.19 101 ARG A N 1
ATOM 801 C CA . ARG A 1 101 ? -12.678 -5.143 9.068 1.00 82.19 101 ARG A CA 1
ATOM 802 C C . ARG A 1 101 ? -12.785 -3.681 8.640 1.00 82.19 101 ARG A C 1
ATOM 804 O O . ARG A 1 101 ? -12.762 -2.809 9.498 1.00 82.19 101 ARG A O 1
ATOM 811 N N . LEU A 1 102 ? -12.853 -3.407 7.342 1.00 76.38 102 LEU A N 1
ATOM 812 C CA . LEU A 1 102 ? -12.961 -2.063 6.774 1.00 76.38 102 LEU A CA 1
ATOM 813 C C . LEU A 1 102 ? -14.350 -1.788 6.172 1.00 76.38 102 LEU A C 1
ATOM 815 O O . LEU A 1 102 ? -14.562 -0.697 5.645 1.00 76.38 102 LEU A O 1
ATOM 819 N N . SER A 1 103 ? -15.254 -2.773 6.188 1.00 61.56 103 SER A N 1
ATOM 820 C CA . SER A 1 103 ? -16.630 -2.692 5.669 1.00 61.56 103 SER A CA 1
ATOM 821 C C . SER A 1 103 ? -17.545 -1.855 6.554 1.00 61.56 103 SER A C 1
ATOM 823 O O . SER A 1 103 ? -17.358 -1.887 7.789 1.00 61.56 103 SER A O 1
#

Nearest PDB structures (foldseek):
  7aw1-assembly1_A  TM=5.282E-01  e=2.439E+00  Homo sapiens
  3fcg-assembly1_A  TM=5.797E-01  e=3.782E+00  Yersinia pestis
  4r1v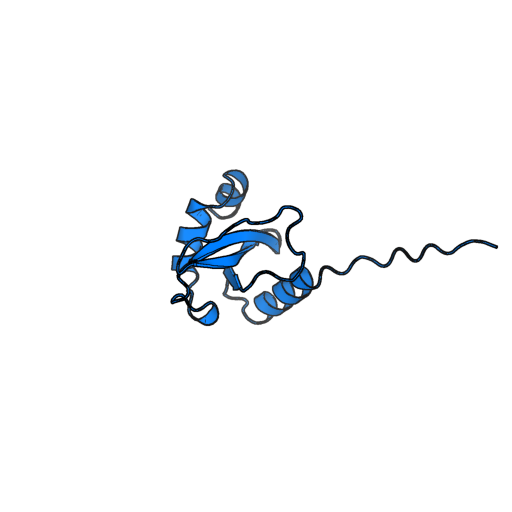-assembly1_A  TM=3.703E-01  e=2.439E+00  Homo sapiens
  6rv9-assembly1_A  TM=3.056E-01  e=2.765E+00  Cerrena unicolor
  6rv8-assembly1_A  TM=3.044E-01  e=2.765E+00  Cerrena unicolor

Radius of gyration: 15.96 Å; Cα contacts (8 Å, |Δi|>4): 104; chains: 1; bounding box: 48×27×50 Å

Mean predicted aligned error: 6.69 Å

pLDDT: mean 86.34, std 13.99, range [40.88, 96.69]

Foldseek 3Di:
DDDPPPPVVPPPVVVVVVLVVCVVVVVAQKFKAQDDVPNDVDDPPDLDDQWDWIWIWGQFPVRDIDTFIHIDGPVDDRVPDDRVNSVVVCVVGPDPVRVVRVD

Secondary structure (DSSP, 8-state):
------------HHHHHHHHHHHH-TT-SEEEEPPPTT-SSS------TTEEEEEEEEE-TTS-EEEEEEEEETTS-GGG--HHHHHHHHHHHS-HHHHHHH-

Solvent-accessible surface area (backbone atoms only — not comparable to full-atom values): 6521 Å² total; per-residue (Å²): 135,84,82,78,77,76,75,69,74,80,74,56,64,64,61,51,53,53,46,57,50,40,68,77,36,72,89,54,55,52,47,53,41,74,70,56,90,81,71,58,96,64,84,87,73,82,50,52,95,70,33,37,66,27,27,44,35,37,59,41,88,86,73,48,73,49,77,41,82,41,64,40,52,68,86,63,55,47,90,75,64,49,54,74,62,50,46,56,54,42,70,71,72,48,55,70,70,62,44,66,63,71,104

Sequence (103 aa):
MLKKTIVSKVTDPAAEADRAWFEAHAERRFRLRDPAPLEFKDPLGDPGDGFSWRVLVAVLPDGGRLRLPVSLSWELHNDHAKDQHLRILFDQIAPAEAKARLS